Protein AF-A0A7V9SVX6-F1 (afdb_monomer_lite)

pLDDT: mean 87.09, std 16.2, range [40.09, 97.75]

Sequence (57 aa):
MNHYTPEELSKELGIERDEIVRVCLEEAIPIYHGKIDRALFEAQLQASGAPGRSATG

Secondary structure (DSSP, 8-state):
--EE-HHHHHHHHT--HHHHHHHHHHTT---BTTBEEHHHHHHHHHHTT--------

Radius of gyration: 10.63 Å; chains: 1; bounding box: 28×30×21 Å

Structure (mmCIF, N/CA/C/O backbone):
data_AF-A0A7V9SVX6-F1
#
_entry.id   AF-A0A7V9SVX6-F1
#
loop_
_atom_site.group_PDB
_atom_site.id
_atom_site.type_symbol
_atom_site.label_atom_id
_atom_site.label_alt_id
_atom_site.label_comp_id
_atom_site.label_asym_id
_atom_site.label_entity_id
_atom_site.label_seq_id
_atom_site.pdbx_PDB_ins_code
_atom_site.Cartn_x
_atom_site.Cartn_y
_atom_site.Cartn_z
_atom_site.occupancy
_atom_site.B_iso_or_equiv
_atom_site.auth_seq_id
_atom_site.auth_comp_id
_atom_site.auth_asym_id
_atom_site.auth_atom_id
_atom_site.pdbx_PDB_model_num
ATOM 1 N N . MET A 1 1 ? 15.462 -2.600 2.272 1.00 63.78 1 MET A N 1
ATOM 2 C CA . MET A 1 1 ? 14.273 -2.679 1.402 1.00 63.78 1 MET A CA 1
ATOM 3 C C . MET A 1 1 ? 13.078 -2.603 2.331 1.00 63.78 1 MET A C 1
ATOM 5 O O . MET A 1 1 ? 12.888 -3.525 3.122 1.00 63.78 1 MET A O 1
ATOM 9 N N . ASN A 1 2 ? 12.412 -1.449 2.363 1.00 86.56 2 ASN A N 1
ATOM 10 C CA . ASN A 1 2 ? 11.396 -1.149 3.369 1.00 86.56 2 ASN A CA 1
ATOM 11 C C . ASN A 1 2 ? 10.044 -1.609 2.828 1.00 86.56 2 ASN A C 1
ATOM 13 O O . ASN A 1 2 ? 9.397 -0.903 2.057 1.00 86.56 2 ASN A O 1
ATOM 17 N N . HIS A 1 3 ? 9.685 -2.838 3.192 1.00 94.94 3 HIS A N 1
ATOM 18 C CA . HIS A 1 3 ? 8.439 -3.463 2.782 1.00 94.94 3 HIS A CA 1
ATOM 19 C C . HIS A 1 3 ? 7.447 -3.481 3.932 1.00 94.94 3 HIS A C 1
ATOM 21 O O . HIS A 1 3 ? 7.758 -3.997 5.011 1.00 94.94 3 HIS A O 1
ATOM 27 N N . TYR A 1 4 ? 6.240 -3.012 3.654 1.00 97.06 4 TYR A N 1
ATOM 28 C CA . TYR A 1 4 ? 5.183 -2.846 4.639 1.00 97.06 4 TYR A CA 1
ATOM 29 C C . TYR A 1 4 ? 3.917 -3.536 4.175 1.00 97.06 4 TYR A C 1
ATOM 31 O O . TYR A 1 4 ? 3.582 -3.512 2.994 1.00 97.06 4 TYR A O 1
ATOM 39 N N . THR A 1 5 ? 3.183 -4.129 5.103 1.00 97.38 5 THR A N 1
ATOM 40 C CA . THR A 1 5 ? 1.782 -4.467 4.851 1.00 97.38 5 THR A CA 1
ATOM 41 C C . THR A 1 5 ? 0.970 -3.196 4.562 1.00 97.38 5 THR A C 1
ATOM 43 O O . THR A 1 5 ? 1.372 -2.107 4.983 1.00 97.38 5 THR A O 1
ATOM 46 N N . PRO A 1 6 ? -0.194 -3.294 3.894 1.00 97.12 6 PRO A N 1
ATOM 47 C CA . PRO A 1 6 ? -1.061 -2.137 3.672 1.00 97.12 6 PRO A CA 1
ATOM 48 C C . PRO A 1 6 ? -1.419 -1.381 4.963 1.00 97.12 6 PRO A C 1
ATOM 50 O O . PRO A 1 6 ? -1.518 -0.159 4.954 1.00 97.12 6 PRO A O 1
ATOM 53 N N . GLU A 1 7 ? -1.580 -2.089 6.086 1.00 97.75 7 GLU A N 1
ATOM 54 C CA . GLU A 1 7 ? -1.872 -1.474 7.388 1.00 97.75 7 GLU A CA 1
ATOM 55 C C . GLU A 1 7 ? -0.680 -0.706 7.971 1.00 97.75 7 GLU A C 1
ATOM 57 O O . GLU A 1 7 ? -0.852 0.368 8.545 1.00 97.75 7 GLU A O 1
ATOM 62 N N . GLU A 1 8 ? 0.534 -1.243 7.847 1.00 97.62 8 GLU A N 1
ATOM 63 C CA . GLU A 1 8 ? 1.744 -0.556 8.307 1.00 97.62 8 GLU A CA 1
ATOM 64 C C . GLU A 1 8 ? 2.037 0.675 7.442 1.00 97.62 8 GLU A C 1
ATOM 66 O O . GLU A 1 8 ? 2.329 1.742 7.978 1.00 97.62 8 GLU A O 1
ATOM 71 N N . LEU A 1 9 ? 1.881 0.553 6.120 1.00 96.25 9 LEU A N 1
ATOM 72 C CA . LEU A 1 9 ? 2.086 1.657 5.185 1.00 96.25 9 LEU A CA 1
ATOM 73 C C . LEU A 1 9 ? 1.045 2.767 5.386 1.00 96.25 9 LEU A C 1
ATOM 75 O O . LEU A 1 9 ? 1.381 3.947 5.332 1.00 96.25 9 LEU A O 1
ATOM 79 N N . SER A 1 10 ? -0.199 2.391 5.698 1.00 96.31 10 SER A N 1
ATOM 80 C CA . SER A 1 10 ? -1.270 3.325 6.062 1.00 96.31 10 SER A CA 1
ATOM 81 C C . SER A 1 10 ? -0.886 4.187 7.261 1.00 96.31 10 SER A C 1
ATOM 83 O O . SER A 1 10 ? -0.984 5.412 7.201 1.00 96.31 10 SER A O 1
ATOM 85 N N . LYS A 1 11 ? -0.373 3.565 8.327 1.00 96.38 11 LYS A N 1
ATOM 86 C CA . LYS A 1 11 ? 0.088 4.279 9.527 1.00 96.38 11 LYS A CA 1
ATOM 87 C C . LYS A 1 11 ? 1.285 5.178 9.239 1.00 96.38 11 LYS A C 1
ATOM 89 O O . LYS A 1 11 ? 1.383 6.254 9.817 1.00 96.38 11 LYS A O 1
ATOM 94 N N . GLU A 1 12 ? 2.193 4.731 8.378 1.00 94.75 12 GLU A N 1
ATOM 95 C CA . GLU A 1 12 ? 3.430 5.452 8.086 1.00 94.75 12 GLU A CA 1
ATOM 96 C C . GLU A 1 12 ? 3.211 6.665 7.171 1.00 94.75 12 GLU A C 1
ATOM 98 O O . GLU A 1 12 ? 3.853 7.696 7.364 1.00 94.75 12 GLU A O 1
ATOM 103 N N . LEU A 1 13 ? 2.293 6.560 6.205 1.00 92.25 13 LEU A N 1
ATOM 104 C CA . LEU A 1 13 ? 2.012 7.617 5.227 1.00 92.25 13 LEU A CA 1
ATOM 105 C C . LEU A 1 13 ? 0.776 8.463 5.571 1.00 92.25 13 LEU A C 1
ATOM 107 O O . LEU A 1 13 ? 0.554 9.494 4.942 1.00 92.25 13 LEU A O 1
ATOM 111 N N . GLY A 1 14 ? -0.042 8.040 6.539 1.00 94.69 14 GLY A N 1
ATOM 112 C CA . GLY A 1 14 ? -1.314 8.697 6.856 1.00 94.69 14 GLY A CA 1
ATOM 113 C C . GLY A 1 14 ? -2.362 8.564 5.744 1.00 94.69 14 GLY A C 1
ATOM 114 O O . GLY A 1 14 ? -3.257 9.398 5.642 1.00 94.69 14 GLY A O 1
ATOM 115 N N . ILE A 1 15 ? -2.236 7.538 4.899 1.00 93.62 15 ILE A N 1
ATOM 116 C CA . ILE A 1 15 ? -3.149 7.238 3.788 1.00 93.62 15 ILE A CA 1
ATOM 117 C C . ILE A 1 15 ? -4.072 6.100 4.221 1.00 93.62 15 ILE A C 1
ATOM 119 O O . ILE A 1 15 ? -3.634 5.163 4.889 1.00 93.62 15 ILE A O 1
ATOM 123 N N . GLU A 1 16 ? -5.349 6.147 3.846 1.00 95.94 16 GLU A N 1
ATOM 124 C CA . GLU A 1 16 ? -6.279 5.056 4.142 1.00 95.94 16 GLU A CA 1
ATOM 125 C C . GLU A 1 16 ? -5.821 3.738 3.497 1.00 95.94 16 GLU A C 1
ATOM 127 O O . GLU A 1 16 ? -5.378 3.702 2.349 1.00 95.94 16 GLU A O 1
ATOM 132 N N . ARG A 1 17 ? -5.952 2.624 4.227 1.00 96.00 17 ARG A N 1
ATOM 133 C CA . ARG A 1 17 ? -5.561 1.287 3.743 1.00 96.00 17 ARG A CA 1
ATOM 134 C C . ARG A 1 17 ? -6.227 0.939 2.407 1.00 96.00 17 ARG A C 1
ATOM 136 O O . ARG A 1 17 ? -5.584 0.355 1.541 1.00 96.00 17 ARG A O 1
ATOM 143 N N . ASP A 1 18 ? -7.502 1.279 2.242 1.00 96.31 18 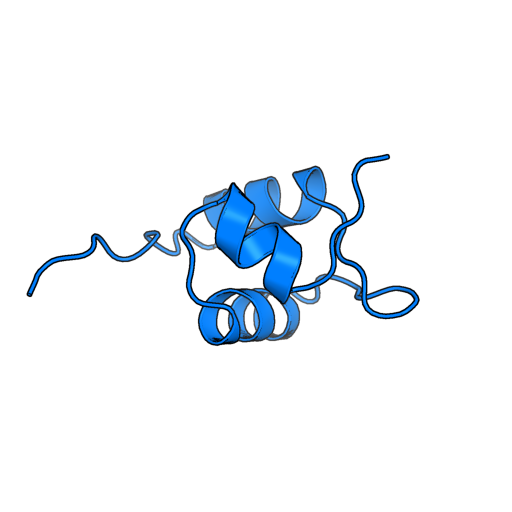ASP A N 1
ATOM 144 C CA . ASP A 1 18 ? -8.247 1.011 1.010 1.00 96.31 18 ASP A CA 1
ATOM 145 C C . ASP A 1 18 ? -7.747 1.858 -0.169 1.00 96.31 18 ASP A C 1
ATOM 147 O O . ASP A 1 18 ? -7.693 1.354 -1.288 1.00 96.31 18 ASP A O 1
ATOM 151 N N . GLU A 1 19 ? -7.275 3.084 0.081 1.00 94.56 19 GLU A N 1
ATOM 152 C CA . GLU A 1 19 ? -6.621 3.905 -0.944 1.00 94.56 19 GLU A CA 1
ATOM 153 C C . GLU A 1 19 ? -5.269 3.307 -1.353 1.00 94.56 19 GLU A C 1
ATOM 155 O O . GLU A 1 19 ? -4.965 3.207 -2.539 1.00 94.56 19 GLU A O 1
ATOM 160 N N . ILE A 1 20 ? -4.487 2.804 -0.391 1.00 95.62 20 ILE A N 1
ATOM 161 C CA . ILE A 1 20 ? -3.241 2.077 -0.683 1.00 95.62 20 ILE A CA 1
ATOM 162 C C . ILE A 1 20 ? -3.510 0.867 -1.578 1.00 95.62 20 ILE A C 1
ATOM 164 O O . ILE A 1 20 ? -2.835 0.679 -2.589 1.00 95.62 20 ILE A O 1
ATOM 168 N N . VAL A 1 21 ? -4.509 0.051 -1.232 1.00 95.50 21 VAL A N 1
ATOM 169 C CA . VAL A 1 21 ? -4.872 -1.127 -2.031 1.00 95.50 21 VAL A CA 1
ATOM 170 C C . VAL A 1 21 ? -5.352 -0.715 -3.422 1.00 95.50 21 VAL A C 1
ATOM 172 O O . VAL A 1 21 ? -4.954 -1.346 -4.400 1.00 95.50 21 VAL A O 1
ATOM 175 N N . ARG A 1 22 ? -6.162 0.347 -3.527 1.00 94.81 22 ARG A N 1
ATOM 176 C CA . ARG A 1 22 ? -6.643 0.865 -4.811 1.00 94.81 22 ARG A CA 1
ATOM 177 C C . ARG A 1 22 ? -5.484 1.286 -5.709 1.00 94.81 22 ARG A C 1
ATOM 179 O O . ARG A 1 22 ? -5.406 0.799 -6.831 1.00 94.81 22 ARG A O 1
ATOM 186 N N . VAL A 1 23 ? -4.552 2.090 -5.198 1.00 93.88 23 VAL A N 1
ATOM 187 C CA . VAL A 1 23 ? -3.362 2.526 -5.946 1.00 93.88 23 VAL A CA 1
ATOM 188 C C . VAL A 1 23 ? -2.513 1.327 -6.370 1.00 93.88 23 VAL A C 1
ATOM 190 O O . VAL A 1 23 ? -2.066 1.272 -7.512 1.00 93.88 23 VAL A O 1
ATOM 193 N N . CYS A 1 24 ? -2.332 0.319 -5.508 1.00 95.50 24 CYS A N 1
ATOM 194 C CA . CYS A 1 24 ? -1.600 -0.884 -5.905 1.00 95.50 24 CYS A CA 1
ATOM 195 C C . CYS A 1 24 ? -2.254 -1.627 -7.076 1.00 95.50 24 CYS A C 1
ATOM 197 O O . CYS A 1 24 ? -1.545 -2.163 -7.927 1.00 95.50 24 CYS A O 1
ATOM 199 N N . LEU A 1 25 ? -3.587 -1.664 -7.126 1.00 94.69 25 LEU A N 1
ATOM 200 C CA . LEU A 1 25 ? -4.325 -2.289 -8.220 1.00 94.69 25 LEU A CA 1
ATOM 201 C C . LEU A 1 25 ? -4.275 -1.449 -9.503 1.00 94.69 25 LEU A C 1
ATOM 203 O O . LEU A 1 25 ? -4.009 -2.003 -10.566 1.00 94.69 25 LEU A O 1
ATOM 207 N N . GLU A 1 26 ? -4.520 -0.141 -9.410 1.00 94.50 26 GLU A N 1
ATOM 208 C CA . GLU A 1 26 ? -4.569 0.771 -10.563 1.00 94.50 26 GLU A CA 1
ATOM 209 C C . GLU A 1 26 ? -3.194 0.936 -11.225 1.00 94.50 26 GLU A C 1
ATOM 211 O O . GLU A 1 26 ? -3.082 0.837 -12.445 1.00 94.50 26 GLU A O 1
ATOM 216 N N . GLU A 1 27 ? -2.137 1.068 -10.421 1.00 94.00 27 GLU A N 1
ATOM 217 C CA . GLU A 1 27 ? -0.768 1.310 -10.896 1.00 94.00 27 GLU A CA 1
ATOM 218 C C . GLU A 1 27 ? 0.053 0.017 -11.049 1.00 94.00 27 GLU A C 1
ATOM 220 O O . GLU A 1 27 ? 1.272 0.057 -11.233 1.00 94.00 27 GLU A O 1
ATOM 225 N N . ALA A 1 28 ? -0.604 -1.145 -10.947 1.00 94.94 28 ALA A N 1
ATOM 226 C CA . ALA A 1 28 ? 0.008 -2.471 -11.038 1.00 94.94 28 ALA A CA 1
ATOM 227 C C . ALA A 1 28 ? 1.230 -2.661 -10.108 1.00 94.94 28 ALA A C 1
ATOM 229 O O . ALA A 1 28 ? 2.225 -3.298 -10.471 1.00 94.94 28 ALA A O 1
ATOM 230 N N . ILE A 1 29 ? 1.154 -2.122 -8.887 1.00 95.19 29 ILE A N 1
ATOM 231 C CA . ILE A 1 29 ? 2.209 -2.249 -7.877 1.00 95.19 29 ILE A CA 1
ATOM 232 C C . ILE A 1 29 ? 2.129 -3.649 -7.262 1.00 95.19 29 ILE A C 1
ATOM 234 O O . ILE A 1 29 ? 1.091 -4.032 -6.714 1.00 95.19 29 ILE A O 1
ATOM 238 N N . PRO A 1 30 ? 3.217 -4.431 -7.300 1.00 94.81 30 PR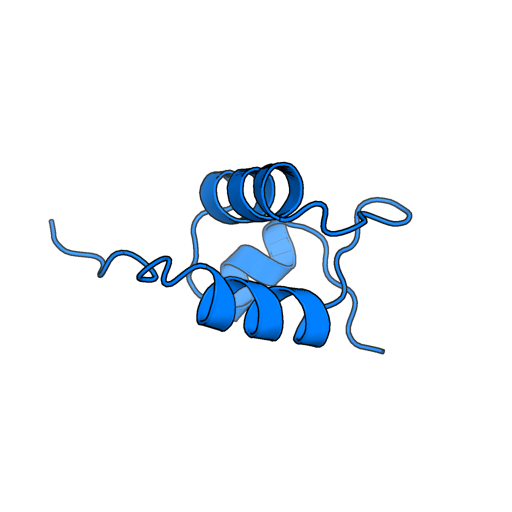O A N 1
ATOM 239 C CA . PRO A 1 30 ? 3.193 -5.791 -6.801 1.00 94.81 30 PRO A CA 1
ATOM 240 C C . PRO A 1 30 ? 3.139 -5.840 -5.269 1.00 94.81 30 PRO A C 1
ATOM 242 O O . PRO A 1 30 ? 3.848 -5.111 -4.573 1.00 94.81 30 PRO A O 1
ATOM 245 N N . ILE A 1 31 ? 2.340 -6.778 -4.756 1.00 94.88 31 ILE A N 1
ATOM 246 C CA . ILE A 1 31 ? 2.251 -7.105 -3.331 1.00 94.88 31 ILE A CA 1
ATOM 247 C C . ILE A 1 31 ? 2.890 -8.480 -3.116 1.00 94.88 31 ILE A C 1
ATOM 249 O O . ILE A 1 31 ? 2.319 -9.508 -3.481 1.00 94.88 31 ILE A O 1
ATOM 253 N N . TYR A 1 32 ? 4.070 -8.516 -2.499 1.00 94.25 32 TYR A N 1
ATOM 254 C CA . TYR A 1 32 ? 4.810 -9.753 -2.236 1.00 94.25 32 TYR A CA 1
ATOM 255 C C . TYR A 1 32 ? 4.655 -10.172 -0.778 1.00 94.25 32 TYR A C 1
ATOM 257 O O . TYR A 1 32 ? 5.005 -9.421 0.129 1.00 94.25 32 TYR A O 1
ATOM 265 N N . HIS A 1 33 ? 4.126 -11.378 -0.538 1.00 94.44 33 HIS A N 1
ATOM 266 C CA . HIS A 1 33 ? 3.843 -11.886 0.815 1.00 94.44 33 HIS A CA 1
ATOM 267 C C . HIS A 1 33 ? 3.042 -10.892 1.678 1.00 94.44 33 HIS A C 1
ATOM 269 O O . HIS A 1 33 ? 3.310 -10.717 2.865 1.00 94.44 33 HIS A O 1
ATOM 275 N N . GLY A 1 34 ? 2.071 -10.214 1.058 1.00 95.44 34 GLY A N 1
ATOM 276 C CA . GLY A 1 34 ? 1.242 -9.211 1.724 1.00 95.44 34 GLY A CA 1
ATOM 277 C C . GLY A 1 34 ? 1.947 -7.881 1.997 1.00 95.44 34 GLY A C 1
ATOM 278 O O . GLY A 1 34 ? 1.398 -7.077 2.741 1.00 95.44 34 GLY A O 1
ATOM 279 N N . LYS A 1 35 ? 3.135 -7.639 1.427 1.00 97.00 35 LYS A N 1
ATOM 280 C CA . LYS A 1 35 ? 3.904 -6.408 1.622 1.00 97.00 35 LYS A CA 1
ATOM 281 C C . LYS A 1 35 ? 4.163 -5.651 0.322 1.00 97.00 35 LYS A C 1
ATOM 283 O O . LYS A 1 35 ? 4.291 -6.244 -0.745 1.00 97.00 35 LYS A O 1
ATOM 288 N N . ILE A 1 36 ? 4.284 -4.339 0.460 1.00 97.56 36 ILE A N 1
ATOM 289 C CA . ILE A 1 36 ? 4.474 -3.344 -0.590 1.00 97.56 36 ILE A CA 1
ATOM 290 C C . 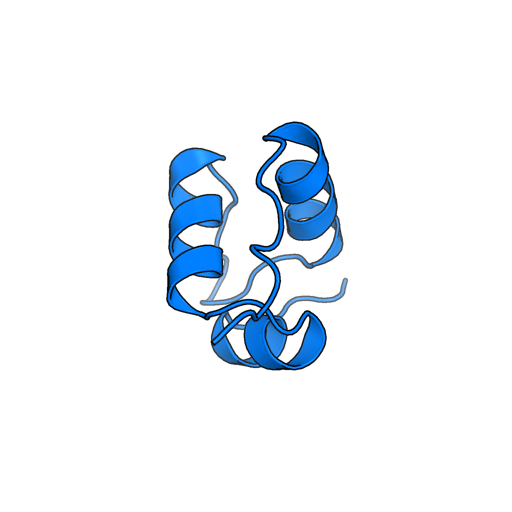ILE A 1 36 ? 5.818 -2.661 -0.344 1.00 97.56 36 ILE A C 1
ATOM 292 O O . ILE A 1 36 ? 6.124 -2.302 0.796 1.00 97.56 36 ILE A O 1
ATOM 296 N N . ASP A 1 37 ? 6.625 -2.488 -1.391 1.00 96.69 37 ASP A N 1
ATOM 297 C CA . ASP A 1 37 ? 7.823 -1.651 -1.307 1.00 96.69 37 ASP A CA 1
ATOM 298 C C . ASP A 1 37 ? 7.411 -0.179 -1.236 1.00 96.69 37 ASP A C 1
ATOM 300 O O . ASP A 1 37 ? 6.731 0.339 -2.125 1.00 96.69 37 ASP A O 1
ATOM 304 N N . ARG A 1 38 ? 7.816 0.495 -0.160 1.00 94.81 38 ARG A N 1
ATOM 305 C CA . ARG A 1 38 ? 7.416 1.877 0.098 1.00 94.81 38 ARG A CA 1
ATOM 306 C C . ARG A 1 38 ? 7.893 2.846 -0.985 1.00 94.81 38 ARG A C 1
ATOM 308 O O . ARG A 1 38 ? 7.124 3.707 -1.398 1.00 94.81 38 ARG A O 1
ATOM 315 N N . ALA A 1 39 ? 9.137 2.709 -1.438 1.00 94.31 39 ALA A N 1
ATOM 316 C CA . ALA A 1 39 ? 9.711 3.649 -2.395 1.00 94.31 39 ALA A CA 1
ATOM 317 C C . ALA A 1 39 ? 8.997 3.554 -3.748 1.00 94.31 39 ALA A C 1
ATOM 319 O O . ALA A 1 39 ? 8.697 4.578 -4.360 1.00 94.31 39 ALA A O 1
ATOM 320 N N . LEU A 1 40 ? 8.669 2.334 -4.184 1.00 94.56 40 LEU A N 1
ATOM 321 C CA . LEU A 1 40 ? 7.858 2.117 -5.376 1.00 94.56 40 LEU A CA 1
ATOM 322 C C . LEU A 1 40 ? 6.452 2.708 -5.219 1.00 94.56 40 LEU A C 1
ATOM 324 O O . LEU A 1 40 ? 5.963 3.357 -6.140 1.00 94.56 40 LEU A O 1
ATOM 328 N N . PHE A 1 41 ? 5.820 2.517 -4.058 1.00 95.12 41 PHE A N 1
ATOM 329 C CA . PHE A 1 41 ? 4.497 3.075 -3.791 1.00 95.12 41 PHE A CA 1
ATOM 330 C C . PHE A 1 41 ? 4.486 4.606 -3.839 1.00 95.12 41 PHE A C 1
ATOM 332 O O . PHE A 1 41 ? 3.672 5.185 -4.550 1.00 95.12 41 PHE A O 1
ATOM 339 N N . GLU A 1 42 ? 5.411 5.266 -3.139 1.00 93.38 42 GLU A N 1
ATOM 340 C CA . GLU A 1 42 ? 5.518 6.730 -3.136 1.00 93.38 42 GLU A CA 1
ATOM 341 C C . GLU A 1 42 ? 5.832 7.283 -4.537 1.00 93.38 42 GLU A C 1
ATOM 343 O O . GLU A 1 42 ? 5.263 8.302 -4.930 1.00 93.38 42 GLU A O 1
ATOM 348 N N . ALA A 1 43 ? 6.679 6.598 -5.315 1.00 93.19 43 ALA A N 1
ATOM 349 C CA . ALA A 1 43 ? 6.985 6.990 -6.689 1.00 93.19 43 ALA A CA 1
ATOM 350 C C . ALA A 1 43 ? 5.750 6.924 -7.601 1.00 93.19 43 ALA A C 1
ATOM 352 O O . ALA A 1 43 ? 5.512 7.857 -8.368 1.00 93.19 43 ALA A O 1
ATOM 353 N N . GLN A 1 44 ? 4.950 5.857 -7.499 1.00 91.69 44 GLN A N 1
ATOM 354 C CA . GLN A 1 44 ? 3.729 5.744 -8.297 1.00 91.69 44 GLN A CA 1
ATOM 355 C C . GLN A 1 44 ? 2.658 6.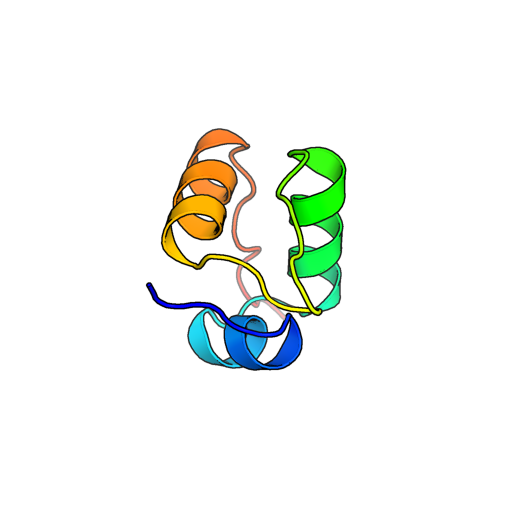721 -7.833 1.00 91.69 44 GLN A C 1
ATOM 357 O O . GLN A 1 44 ? 2.089 7.416 -8.660 1.00 91.69 44 GLN A O 1
ATOM 362 N N . LEU A 1 45 ? 2.468 6.894 -6.523 1.00 90.38 45 LEU A N 1
ATOM 363 C CA . LEU A 1 45 ? 1.514 7.866 -5.984 1.00 90.38 45 LEU A CA 1
ATOM 364 C C . LEU A 1 45 ? 1.768 9.289 -6.519 1.00 90.38 45 LEU A C 1
ATOM 366 O O . LEU A 1 45 ? 0.827 10.012 -6.849 1.00 90.38 45 LEU A O 1
ATOM 370 N N . GLN A 1 46 ? 3.041 9.679 -6.650 1.00 88.38 46 GLN A N 1
ATOM 371 C CA . GLN A 1 46 ? 3.430 10.950 -7.268 1.00 88.38 46 GLN A CA 1
ATOM 372 C C . GLN A 1 46 ? 3.153 10.987 -8.779 1.00 88.38 46 GLN A C 1
ATOM 374 O O . GLN A 1 46 ? 2.744 12.029 -9.293 1.00 88.38 46 GLN A O 1
ATOM 379 N N . ALA A 1 47 ? 3.362 9.877 -9.490 1.00 86.19 47 ALA A N 1
ATOM 380 C CA . ALA A 1 47 ? 3.161 9.776 -10.935 1.00 86.19 47 ALA A CA 1
ATOM 381 C C . ALA A 1 47 ? 1.677 9.769 -11.339 1.00 86.19 47 ALA A C 1
ATOM 383 O O . ALA A 1 47 ? 1.314 10.434 -12.310 1.00 86.19 47 ALA A O 1
ATOM 384 N N . SER A 1 48 ? 0.807 9.092 -10.581 1.00 78.19 48 SER A N 1
ATOM 385 C CA . SER A 1 48 ? -0.639 9.029 -10.853 1.00 78.19 48 SER A CA 1
ATOM 386 C C . SER A 1 48 ? -1.349 10.359 -10.584 1.00 78.19 48 SER A C 1
ATOM 388 O O . SER A 1 48 ? -2.534 10.508 -10.881 1.00 78.19 48 SER A O 1
ATOM 390 N N . GLY A 1 49 ? -0.656 11.328 -9.972 1.00 69.69 49 GLY A N 1
ATOM 391 C CA . GLY A 1 49 ? -1.245 12.593 -9.544 1.00 69.69 49 GLY A CA 1
ATOM 392 C C . GLY A 1 49 ? -2.357 12.406 -8.516 1.00 69.69 49 GLY A C 1
ATOM 393 O O . GLY A 1 49 ? -3.160 13.320 -8.343 1.00 69.69 49 GLY A O 1
ATOM 394 N N . ALA A 1 50 ? -2.423 11.239 -7.858 1.00 60.66 50 ALA A N 1
ATOM 395 C CA . ALA A 1 50 ? -3.369 10.966 -6.795 1.00 60.66 50 ALA A CA 1
ATOM 396 C C . ALA A 1 50 ? -3.028 11.916 -5.643 1.00 60.66 50 ALA A C 1
ATOM 398 O O . ALA A 1 50 ? -1.991 11.750 -4.992 1.00 60.66 50 ALA A O 1
ATOM 399 N N . PRO A 1 51 ? -3.847 12.950 -5.382 1.00 52.75 51 PRO A N 1
ATOM 400 C CA . PRO A 1 51 ? -3.640 13.716 -4.178 1.00 52.75 51 PRO A CA 1
ATOM 401 C C . PRO A 1 51 ? -3.903 12.736 -3.041 1.00 52.75 51 PRO A C 1
ATOM 403 O O . PRO A 1 51 ? -4.972 12.124 -3.008 1.00 52.75 51 PRO A O 1
ATOM 406 N N . GLY A 1 52 ? -2.952 12.585 -2.113 1.00 54.16 52 GLY A N 1
ATOM 407 C CA . GLY A 1 52 ? -3.279 12.097 -0.779 1.00 54.16 52 GLY A CA 1
ATOM 408 C C . GLY A 1 52 ? -4.371 13.027 -0.275 1.00 54.16 52 GLY A C 1
ATOM 409 O O . GLY A 1 52 ? -4.071 14.162 0.100 1.00 54.16 52 GLY A O 1
ATOM 410 N N . ARG 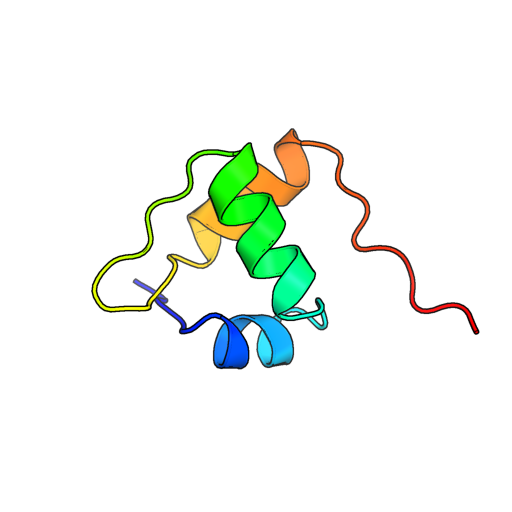A 1 53 ? -5.640 12.634 -0.472 1.00 51.56 53 ARG A N 1
ATOM 411 C CA . ARG A 1 53 ? -6.779 13.535 -0.319 1.00 51.56 53 ARG A CA 1
ATOM 412 C C . ARG A 1 53 ? -6.709 14.017 1.104 1.00 51.56 53 ARG A C 1
ATOM 414 O O . ARG A 1 53 ? -6.826 13.242 2.046 1.00 51.56 53 ARG A O 1
ATOM 421 N N . SER A 1 54 ? -6.413 15.306 1.196 1.00 4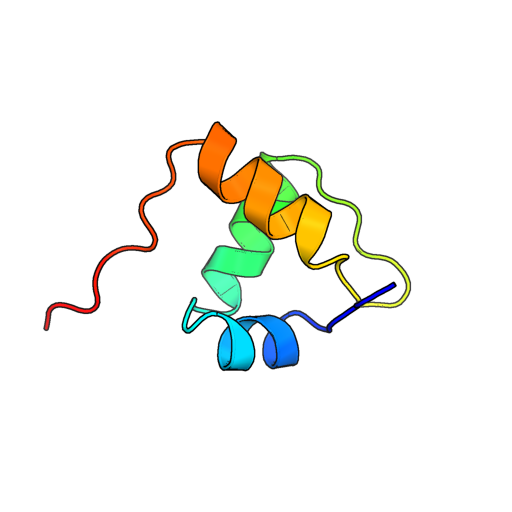8.44 54 SER A N 1
ATOM 422 C CA . SER A 1 54 ? -6.315 16.065 2.414 1.00 48.44 54 SER A CA 1
ATOM 423 C C . SER A 1 54 ? -7.464 15.648 3.312 1.00 48.44 54 SER A C 1
ATOM 425 O O . SER A 1 54 ? -8.625 15.753 2.914 1.00 48.44 54 SER A O 1
ATOM 427 N N . ALA A 1 55 ? -7.129 15.156 4.502 1.00 48.47 55 ALA A N 1
ATOM 428 C CA . ALA A 1 55 ? -8.076 15.072 5.592 1.00 48.47 55 ALA A CA 1
ATOM 429 C C . ALA A 1 55 ? -8.759 16.444 5.702 1.00 48.47 55 ALA A C 1
ATOM 431 O O . ALA A 1 55 ? -8.126 17.457 6.000 1.00 48.47 55 ALA A O 1
ATOM 432 N N . THR A 1 56 ? -10.030 16.515 5.334 1.00 45.31 56 THR A N 1
ATOM 433 C CA . THR A 1 56 ? -10.878 17.684 5.544 1.00 45.31 56 THR A CA 1
ATOM 434 C C . THR A 1 56 ? -12.271 17.158 5.830 1.00 45.31 56 THR A C 1
ATOM 436 O O . THR A 1 56 ? -12.907 16.582 4.948 1.00 45.31 56 THR A O 1
ATOM 439 N N . GLY A 1 57 ? -12.705 17.343 7.076 1.00 40.09 57 GLY A N 1
ATOM 440 C CA . GLY A 1 57 ? -14.017 16.960 7.587 1.00 40.09 57 GLY A CA 1
ATOM 441 C C . GLY A 1 57 ? -13.958 16.650 9.066 1.00 40.09 57 GLY A C 1
ATOM 442 O O . GLY A 1 57 ? -13.882 15.447 9.381 1.00 40.09 57 GLY A O 1
#

Foldseek 3Di:
DDKDALVRLCVVVVADSVVLVVLCVVVVQDQDPRIGDNVVSVVSCVVVVPPSPPPDD